Protein AF-A0A355WKI0-F1 (afdb_monomer_lite)

Foldseek 3Di:
DPPVPVVVVVVVVVVVVVVVVVVVLCCVLCVVVVVLVVVVCVCVVVVVLVVDDVVVSVVVV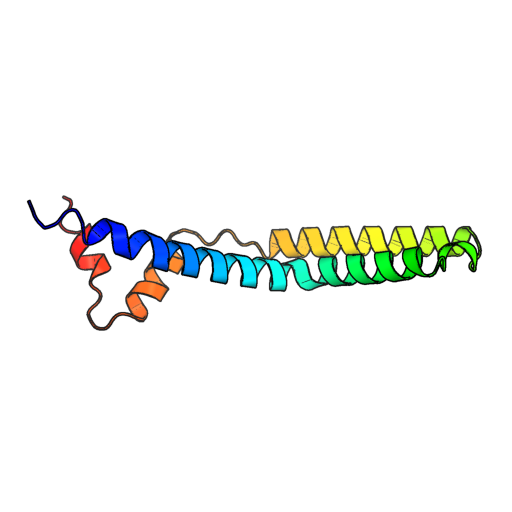VVSVVSNVVSVVSSVVVPPPPDPVPVLVVVLVPDVPSVVVVVVVVPD

Sequence (108 aa):
MRKSRAMKFLRRPLFLTRLGMFAERITRAFWPLWSIGFVLWSVLAFRLVETVPPWAAQAGFSVTALAALWFAAQGLRKFRWPGQDHAALRLDATLPGRPLTAMWDQQV

Radius of gyration: 23.1 Å; chains: 1; bounding box: 50×29×66 Å

Structure (mmCIF, N/CA/C/O backbone):
data_AF-A0A355WKI0-F1
#
_entry.id   AF-A0A355WKI0-F1
#
loop_
_atom_site.group_PDB
_atom_site.id
_atom_site.type_sy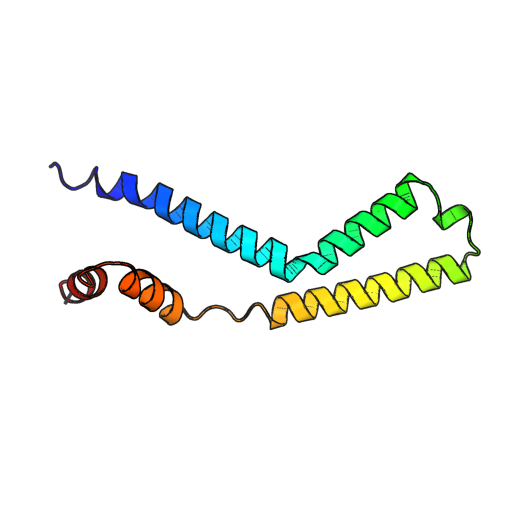mbol
_atom_site.label_atom_id
_atom_site.label_alt_id
_atom_site.label_comp_id
_atom_site.label_asym_id
_atom_site.label_entity_id
_atom_site.label_seq_id
_atom_site.pdbx_PDB_ins_code
_atom_site.Cartn_x
_atom_site.Cartn_y
_atom_site.Cartn_z
_atom_site.occupancy
_atom_site.B_iso_or_equiv
_atom_site.auth_seq_id
_atom_site.auth_comp_id
_atom_site.auth_asym_id
_atom_site.auth_atom_id
_atom_site.pdbx_PDB_model_num
ATOM 1 N N . MET A 1 1 ? -18.579 20.549 43.917 1.00 46.88 1 MET A N 1
ATOM 2 C CA . MET A 1 1 ? -18.071 20.922 42.569 1.00 46.88 1 MET A CA 1
ATOM 3 C C . MET A 1 1 ? -16.756 20.214 42.150 1.00 46.88 1 MET A C 1
ATOM 5 O O . MET A 1 1 ? -15.941 20.805 41.454 1.00 46.88 1 MET A O 1
ATOM 9 N N . ARG A 1 2 ? -16.515 18.937 42.510 1.00 49.44 2 ARG A N 1
ATOM 10 C CA . ARG A 1 2 ? -15.207 18.257 42.287 1.00 49.44 2 ARG A CA 1
ATOM 11 C C . ARG A 1 2 ? -15.228 17.150 41.208 1.00 49.44 2 ARG A C 1
ATOM 13 O O . ARG A 1 2 ? -14.173 16.725 40.752 1.00 49.44 2 ARG A O 1
ATOM 20 N N . LYS A 1 3 ? -16.419 16.730 40.752 1.00 48.28 3 LYS A N 1
ATOM 21 C CA . LYS A 1 3 ? -16.634 15.598 39.822 1.00 48.28 3 LYS A CA 1
ATOM 22 C C . LYS A 1 3 ? -16.348 15.908 38.337 1.00 48.28 3 LYS A C 1
ATOM 24 O O . LYS A 1 3 ? -16.069 14.998 37.567 1.00 48.28 3 LYS A O 1
ATOM 29 N N . SER A 1 4 ? -16.340 17.177 37.923 1.00 48.25 4 SER A N 1
ATOM 30 C CA . SER A 1 4 ? -16.230 17.579 36.507 1.00 48.25 4 SER A CA 1
ATOM 31 C C . SER A 1 4 ? -14.800 17.638 35.947 1.00 48.25 4 SER A C 1
ATOM 33 O O . SER A 1 4 ? -14.623 17.694 34.730 1.00 48.25 4 SER A O 1
ATOM 35 N N . ARG A 1 5 ? -13.762 17.602 36.799 1.00 50.00 5 ARG A N 1
ATOM 36 C CA . ARG A 1 5 ? -12.356 17.636 36.350 1.00 50.00 5 ARG A CA 1
ATOM 37 C C . ARG A 1 5 ? -11.808 16.251 35.990 1.00 50.00 5 ARG A C 1
ATOM 39 O O . ARG A 1 5 ? -11.113 16.134 34.988 1.00 50.00 5 ARG A O 1
ATOM 46 N N . ALA A 1 6 ? -12.183 15.203 36.729 1.00 50.28 6 ALA A N 1
ATOM 47 C CA . ALA A 1 6 ? -11.711 13.832 36.490 1.00 50.28 6 ALA A CA 1
ATOM 48 C C . ALA A 1 6 ? -12.157 13.274 35.121 1.00 50.28 6 ALA A C 1
ATOM 50 O O . ALA A 1 6 ? -11.360 12.679 34.399 1.00 50.28 6 ALA A O 1
ATOM 51 N N . MET A 1 7 ? -13.390 13.578 34.699 1.00 52.19 7 MET A N 1
ATOM 52 C CA . MET A 1 7 ? -13.946 13.156 33.402 1.00 52.19 7 MET A CA 1
ATOM 53 C C . MET A 1 7 ? -13.210 13.757 32.189 1.00 52.19 7 MET A C 1
ATOM 55 O O . MET A 1 7 ? -13.244 13.187 31.101 1.00 52.19 7 MET A O 1
ATOM 59 N N . LYS A 1 8 ? -12.522 14.900 32.343 1.00 50.62 8 LYS A N 1
ATOM 60 C CA . LYS A 1 8 ? -11.758 15.527 31.248 1.00 50.62 8 LYS A CA 1
ATOM 61 C C . LYS A 1 8 ? -10.393 14.867 31.026 1.00 50.62 8 LYS A C 1
ATOM 63 O O . LYS A 1 8 ? -9.920 14.857 29.891 1.00 50.62 8 LYS A O 1
ATOM 68 N N . PHE A 1 9 ? -9.795 14.278 32.063 1.00 53.88 9 PHE A N 1
ATOM 69 C CA . PHE A 1 9 ? -8.483 13.634 31.961 1.00 53.88 9 PHE A CA 1
ATOM 70 C C . PHE A 1 9 ? -8.534 12.233 31.348 1.00 53.88 9 PHE A C 1
ATOM 72 O O . PHE A 1 9 ? -7.559 11.843 30.722 1.00 53.88 9 PHE A O 1
ATOM 79 N N . LEU A 1 10 ? -9.662 11.515 31.421 1.00 54.66 10 LEU A N 1
ATOM 80 C CA . LEU A 1 10 ? -9.794 10.194 30.783 1.00 54.66 10 LEU A CA 1
ATOM 81 C C . LEU A 1 10 ? -10.093 10.244 29.274 1.00 54.66 10 LEU A C 1
ATOM 83 O O . LEU A 1 10 ? -9.806 9.283 28.563 1.00 54.66 10 LEU A O 1
ATOM 87 N N . ARG A 1 11 ? -10.625 11.356 28.747 1.00 61.31 11 ARG A N 1
ATOM 88 C CA . ARG A 1 11 ? -10.980 11.461 27.316 1.00 61.31 11 ARG A CA 1
ATOM 89 C C . ARG A 1 11 ? -9.756 11.488 26.398 1.00 61.31 11 ARG A C 1
ATOM 91 O O . ARG A 1 11 ? -9.815 10.938 25.303 1.00 61.31 11 ARG A O 1
ATOM 98 N N . ARG A 1 12 ? -8.653 12.105 26.834 1.00 60.41 12 ARG A N 1
ATOM 99 C CA . ARG A 1 12 ? -7.405 12.184 26.053 1.00 60.41 12 ARG A CA 1
ATOM 100 C C . ARG A 1 12 ? -6.688 10.832 25.902 1.00 60.41 12 ARG A C 1
ATOM 102 O O . ARG A 1 12 ? -6.414 10.479 24.759 1.00 60.41 12 ARG A O 1
ATOM 109 N N . PRO A 1 13 ? -6.433 10.055 26.973 1.00 69.69 13 PRO A N 1
ATOM 110 C CA . PRO A 1 13 ? -5.833 8.730 26.851 1.00 69.69 13 PRO A CA 1
ATOM 111 C C . PRO A 1 13 ? -6.684 7.800 25.985 1.00 69.69 13 PRO A C 1
ATOM 113 O O . PRO A 1 13 ? -6.158 7.189 25.065 1.00 69.69 13 PRO A O 1
ATOM 116 N N . LEU A 1 14 ? -8.008 7.777 26.182 1.00 66.94 14 LEU A N 1
ATOM 117 C CA . LEU A 1 14 ? -8.908 6.969 25.351 1.00 66.94 14 LEU A CA 1
ATOM 118 C C . LEU A 1 14 ? -8.881 7.377 23.869 1.00 66.94 14 LEU A C 1
ATOM 120 O O . LEU A 1 14 ? -8.943 6.511 22.997 1.00 66.94 14 LEU A O 1
ATOM 124 N N . PHE A 1 15 ? -8.774 8.673 23.561 1.00 70.31 15 PHE A N 1
ATOM 125 C CA . PHE A 1 15 ? -8.654 9.144 22.180 1.00 70.31 15 PHE A CA 1
ATOM 126 C C . PHE A 1 15 ? -7.298 8.785 21.559 1.00 70.31 15 PHE A C 1
ATOM 128 O O . PHE A 1 15 ? -7.260 8.355 20.411 1.00 70.31 15 PHE A O 1
ATOM 135 N N . LEU A 1 16 ? -6.205 8.879 22.324 1.00 71.44 16 LEU A N 1
ATOM 136 C CA . LEU A 1 16 ? -4.867 8.462 21.889 1.00 71.44 16 LEU A CA 1
ATOM 137 C C . LEU A 1 16 ? -4.804 6.956 21.613 1.00 71.44 16 LEU A C 1
ATOM 139 O O . LEU A 1 16 ? -4.274 6.551 20.583 1.00 71.44 16 LEU A O 1
ATOM 143 N N . THR A 1 17 ? -5.412 6.125 22.462 1.00 74.69 17 THR A N 1
ATOM 144 C CA . THR A 1 17 ? -5.492 4.676 22.223 1.00 74.69 17 THR A CA 1
ATOM 145 C C . THR A 1 17 ? -6.346 4.362 20.995 1.00 74.69 17 THR A C 1
ATOM 147 O O . THR A 1 17 ? -5.979 3.512 20.186 1.00 74.69 17 THR A O 1
ATOM 150 N N . ARG A 1 18 ? -7.465 5.074 20.798 1.00 71.50 18 ARG A N 1
ATOM 151 C CA . ARG A 1 18 ? -8.297 4.932 19.590 1.00 71.50 18 ARG A CA 1
ATOM 152 C C . ARG A 1 18 ? -7.553 5.358 18.323 1.00 71.50 18 ARG A C 1
ATOM 154 O O . ARG A 1 18 ? -7.655 4.657 17.322 1.00 71.50 18 ARG A O 1
ATOM 161 N N . LEU A 1 19 ? -6.780 6.443 18.374 1.00 76.06 19 LEU A N 1
ATOM 162 C CA . LEU A 1 19 ? -5.909 6.871 17.279 1.00 76.06 19 LEU A CA 1
ATOM 163 C C . LEU A 1 19 ? -4.816 5.843 16.983 1.00 76.06 19 LEU A C 1
ATOM 165 O O . LEU A 1 19 ? -4.592 5.544 15.818 1.00 76.06 19 LEU A O 1
ATOM 169 N N . GLY A 1 20 ? -4.187 5.262 18.009 1.00 72.62 20 GLY A N 1
ATOM 170 C CA . GLY A 1 20 ? -3.181 4.207 17.846 1.00 72.62 20 GLY A CA 1
ATOM 171 C C . GLY A 1 20 ? -3.751 2.966 17.158 1.00 72.62 20 GLY A C 1
ATOM 172 O O . GLY A 1 20 ? -3.218 2.519 16.147 1.00 72.62 20 GLY A O 1
ATOM 173 N N . MET A 1 21 ? -4.908 2.480 17.617 1.00 73.38 21 MET A N 1
ATOM 174 C CA . MET A 1 21 ? -5.590 1.340 16.989 1.00 73.38 21 MET A CA 1
ATOM 175 C C . MET A 1 21 ? -6.056 1.642 15.557 1.00 73.38 21 MET A C 1
ATOM 177 O O . MET A 1 21 ? -6.060 0.754 14.701 1.00 73.38 21 MET A O 1
ATOM 181 N N . PHE A 1 22 ? -6.458 2.886 15.282 1.00 71.81 22 PHE A N 1
ATOM 182 C CA . PHE A 1 22 ? -6.822 3.337 13.940 1.00 71.81 22 PHE A CA 1
ATOM 183 C C . PHE A 1 22 ? -5.599 3.415 13.023 1.00 71.81 22 PHE A C 1
ATOM 185 O O . PHE A 1 22 ? -5.658 2.924 11.898 1.00 71.81 22 PHE A O 1
ATOM 192 N N . ALA A 1 23 ? -4.480 3.947 13.518 1.00 74.38 23 ALA A N 1
ATOM 193 C CA . ALA A 1 23 ? -3.211 4.000 12.806 1.00 74.38 23 ALA A CA 1
ATOM 194 C C . ALA A 1 23 ? -2.678 2.593 12.509 1.00 74.38 23 ALA A C 1
ATOM 196 O O . ALA A 1 23 ? -2.343 2.314 11.366 1.00 74.38 23 ALA A O 1
ATOM 197 N N . GLU A 1 24 ? -2.688 1.666 13.472 1.00 75.38 24 GLU A N 1
ATOM 198 C CA . GLU A 1 24 ? -2.319 0.264 13.230 1.00 75.38 24 GLU A CA 1
ATOM 199 C C . GLU A 1 24 ? -3.214 -0.390 12.178 1.00 75.38 24 GLU A C 1
ATOM 201 O O . GLU A 1 24 ? -2.716 -1.065 11.275 1.00 75.38 24 GLU A O 1
ATOM 206 N N . ARG A 1 25 ? -4.537 -0.181 12.250 1.00 71.50 25 ARG A N 1
ATOM 207 C CA . ARG A 1 25 ? -5.459 -0.722 11.245 1.00 71.50 25 ARG A CA 1
ATOM 208 C C . ARG A 1 25 ? -5.236 -0.115 9.871 1.00 71.50 25 ARG A C 1
ATOM 210 O O . ARG A 1 25 ? -5.258 -0.871 8.908 1.00 71.50 25 ARG A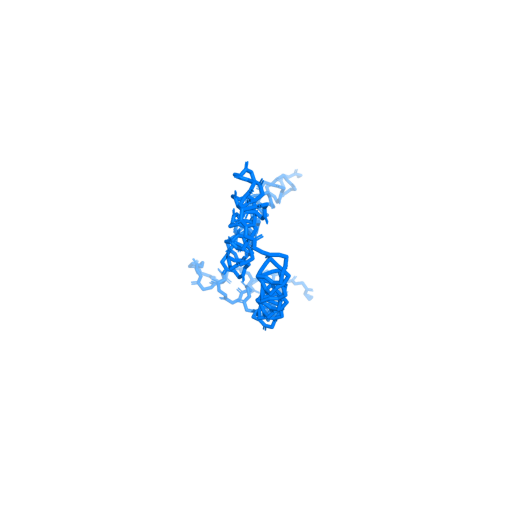 O 1
ATOM 217 N N . ILE A 1 26 ? -5.007 1.193 9.765 1.00 72.06 26 ILE A N 1
ATOM 218 C CA . ILE A 1 26 ? -4.692 1.838 8.488 1.00 72.06 26 ILE A CA 1
ATOM 219 C C . ILE A 1 26 ? -3.377 1.296 7.956 1.00 72.06 26 ILE A C 1
ATOM 221 O O . ILE A 1 26 ? -3.341 0.781 6.846 1.00 72.06 26 ILE A O 1
ATOM 225 N N . THR A 1 27 ? -2.311 1.340 8.745 1.00 74.31 27 THR A N 1
ATOM 226 C CA . THR A 1 27 ? -0.992 0.892 8.306 1.00 74.31 27 THR A CA 1
ATOM 227 C C . THR A 1 27 ? -1.022 -0.569 7.880 1.00 74.31 27 THR A C 1
ATOM 229 O O . THR A 1 27 ? -0.451 -0.902 6.852 1.00 74.31 27 THR A O 1
ATOM 232 N N . ARG A 1 28 ? -1.746 -1.442 8.593 1.00 70.38 28 ARG A N 1
ATOM 233 C CA . ARG A 1 28 ? -1.839 -2.872 8.267 1.00 70.38 28 ARG A CA 1
ATOM 234 C C . ARG A 1 28 ? -2.804 -3.172 7.111 1.00 70.38 28 ARG A C 1
ATOM 236 O O . ARG A 1 28 ? -2.537 -4.083 6.333 1.00 70.38 28 ARG A O 1
ATOM 243 N N . ALA A 1 29 ? -3.906 -2.432 6.973 1.00 69.38 29 ALA A N 1
ATOM 244 C CA . ALA A 1 29 ? -4.864 -2.611 5.874 1.00 69.38 29 ALA A CA 1
ATOM 245 C C . ALA A 1 29 ? -4.367 -1.999 4.556 1.00 69.38 29 ALA A C 1
ATOM 247 O O . ALA A 1 29 ? -4.600 -2.568 3.493 1.00 69.38 29 ALA A O 1
ATOM 248 N N . PHE A 1 30 ? -3.656 -0.874 4.635 1.00 74.69 30 PHE A N 1
ATOM 249 C CA . PHE A 1 30 ? -3.095 -0.146 3.497 1.00 74.69 30 PHE A CA 1
ATOM 250 C C . PHE A 1 30 ? -1.610 -0.449 3.275 1.00 74.69 30 PHE A C 1
ATOM 252 O O . PHE A 1 30 ? -1.003 0.155 2.395 1.00 74.69 30 PHE A O 1
ATOM 259 N N . TRP A 1 31 ? -1.018 -1.393 4.019 1.00 78.94 31 TRP A N 1
ATOM 260 C CA . TRP A 1 31 ? 0.390 -1.788 3.871 1.00 78.94 31 TRP A CA 1
ATOM 261 C C . TRP A 1 31 ? 0.813 -2.009 2.407 1.00 78.94 31 TRP A C 1
ATOM 263 O O . TRP A 1 31 ? 1.831 -1.446 2.007 1.00 78.94 31 TRP A O 1
ATOM 273 N N . PRO A 1 32 ? 0.016 -2.700 1.562 1.00 80.19 32 PRO A N 1
ATOM 274 C CA . PRO A 1 32 ? 0.384 -2.896 0.163 1.00 80.19 32 PRO A CA 1
ATOM 275 C C . PRO A 1 32 ? 0.446 -1.591 -0.645 1.00 80.19 32 PRO A C 1
ATOM 277 O O . PRO A 1 32 ? 1.294 -1.464 -1.522 1.00 80.19 32 PRO A O 1
ATOM 280 N N . LEU A 1 33 ? -0.411 -0.603 -0.348 1.00 82.56 33 LEU A N 1
ATOM 281 C CA . LEU A 1 33 ? -0.368 0.705 -1.011 1.00 82.56 33 LEU A CA 1
ATOM 282 C C . LEU A 1 33 ? 0.880 1.497 -0.622 1.00 82.56 33 LEU A C 1
ATOM 284 O O . LEU A 1 33 ? 1.492 2.111 -1.492 1.00 82.56 33 LEU A O 1
ATOM 288 N N . TRP A 1 34 ? 1.281 1.455 0.653 1.00 83.81 34 TRP A N 1
ATOM 289 C CA . TRP A 1 34 ? 2.528 2.083 1.095 1.00 83.81 34 TRP A CA 1
ATOM 290 C C . TRP A 1 34 ? 3.735 1.467 0.384 1.00 83.81 34 TRP A C 1
ATOM 292 O O . TRP A 1 34 ? 4.576 2.200 -0.129 1.00 83.81 34 TRP A O 1
ATOM 302 N N . SER A 1 35 ? 3.787 0.135 0.273 1.00 88.00 35 SER A N 1
ATOM 303 C CA . SER A 1 35 ? 4.837 -0.559 -0.482 1.00 88.00 35 SER A CA 1
ATOM 304 C C . SER A 1 35 ? 4.861 -0.150 -1.955 1.00 88.00 35 SER A C 1
ATOM 306 O O . SER A 1 35 ? 5.930 0.171 -2.468 1.00 88.00 35 SER A O 1
ATOM 308 N N . ILE A 1 36 ? 3.701 -0.100 -2.620 1.00 90.25 36 ILE A N 1
ATOM 309 C CA . ILE A 1 36 ? 3.597 0.373 -4.008 1.00 90.25 36 ILE A CA 1
ATOM 310 C C . ILE A 1 36 ? 4.121 1.808 -4.129 1.00 90.25 36 ILE A C 1
ATOM 312 O O . ILE A 1 36 ? 4.923 2.088 -5.017 1.00 90.25 36 ILE A O 1
ATOM 316 N N . GLY A 1 37 ? 3.719 2.700 -3.221 1.00 92.50 37 GLY A N 1
ATOM 317 C CA . GLY A 1 37 ? 4.175 4.088 -3.204 1.00 92.50 37 GLY A CA 1
ATOM 318 C C . GLY A 1 37 ? 5.693 4.210 -3.066 1.00 92.50 37 GLY A C 1
ATOM 319 O O . GLY A 1 37 ? 6.316 4.950 -3.823 1.00 92.50 37 GLY A O 1
ATOM 320 N N . PHE A 1 38 ? 6.308 3.444 -2.159 1.00 92.88 38 PHE A N 1
ATOM 321 C CA . PHE A 1 38 ? 7.763 3.445 -1.988 1.00 92.88 38 PHE A CA 1
ATOM 322 C C . PHE A 1 38 ? 8.510 2.879 -3.196 1.00 92.88 38 PHE A C 1
ATOM 324 O O . PHE A 1 38 ? 9.527 3.444 -3.596 1.00 92.88 38 PHE A O 1
ATOM 331 N N . VAL A 1 39 ? 8.007 1.805 -3.811 1.00 93.25 39 VAL A N 1
ATOM 332 C CA . VAL A 1 39 ? 8.595 1.253 -5.042 1.00 93.25 39 VAL A CA 1
ATOM 333 C C . VAL A 1 39 ? 8.513 2.272 -6.174 1.00 93.25 39 VAL A C 1
ATOM 335 O O . VAL A 1 39 ? 9.514 2.524 -6.840 1.00 93.25 39 VAL A O 1
ATOM 338 N N . LEU A 1 40 ? 7.354 2.910 -6.360 1.00 93.44 40 LEU A N 1
ATOM 339 C CA . LEU A 1 40 ? 7.163 3.924 -7.394 1.00 93.44 40 LEU A CA 1
ATOM 340 C C . LEU A 1 40 ? 8.092 5.120 -7.173 1.00 93.44 40 LEU A C 1
ATOM 342 O O . LEU A 1 40 ? 8.732 5.594 -8.108 1.00 93.44 40 LEU A O 1
ATOM 346 N N . TRP A 1 41 ? 8.220 5.566 -5.922 1.00 95.75 41 TRP A N 1
ATOM 347 C CA . TRP A 1 41 ? 9.133 6.644 -5.570 1.00 95.75 41 TRP A CA 1
ATOM 348 C C . TRP A 1 41 ? 10.587 6.262 -5.849 1.00 95.75 41 TRP A C 1
ATOM 350 O O . TRP A 1 41 ? 11.309 7.057 -6.438 1.00 95.75 41 TRP A O 1
ATOM 360 N N . SER A 1 42 ? 11.012 5.042 -5.515 1.00 9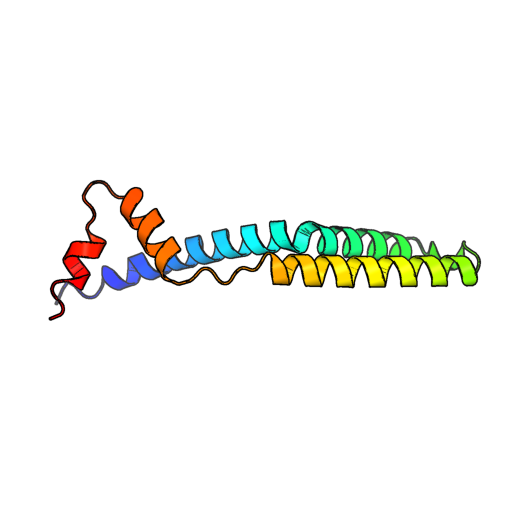4.62 42 SER A N 1
ATOM 361 C CA . SER A 1 42 ? 12.352 4.552 -5.849 1.00 94.62 42 SER A CA 1
ATOM 362 C C . SER A 1 42 ? 12.591 4.563 -7.363 1.00 94.62 42 SER A C 1
ATOM 364 O O . SER A 1 42 ? 13.548 5.176 -7.830 1.00 94.62 42 SER A O 1
ATOM 366 N N . VAL A 1 43 ? 11.676 3.994 -8.151 1.00 93.75 43 VAL A N 1
ATOM 367 C CA . VAL A 1 43 ? 11.770 3.972 -9.621 1.00 93.75 43 VAL A CA 1
ATOM 368 C C . VAL A 1 43 ? 11.909 5.385 -10.202 1.00 93.75 43 VAL A C 1
ATOM 370 O O . VAL A 1 43 ? 12.731 5.606 -11.091 1.00 93.75 43 VAL A O 1
ATOM 373 N N . LEU A 1 44 ? 11.153 6.355 -9.680 1.00 91.38 44 LEU A N 1
ATOM 374 C CA . LEU A 1 44 ? 11.221 7.751 -10.120 1.00 91.38 44 LEU A CA 1
ATOM 375 C C . LEU A 1 44 ? 12.498 8.462 -9.648 1.00 91.38 44 LEU A C 1
ATOM 377 O O . LEU A 1 44 ? 13.131 9.161 -10.437 1.00 91.38 44 LEU A O 1
ATOM 381 N N . ALA A 1 45 ? 12.899 8.273 -8.389 1.00 95.12 45 ALA A N 1
ATOM 382 C CA . ALA A 1 45 ? 14.084 8.899 -7.802 1.00 95.12 45 ALA A CA 1
ATOM 383 C C . ALA A 1 45 ? 15.371 8.464 -8.513 1.00 95.12 45 ALA A C 1
ATOM 385 O O . ALA A 1 45 ? 16.253 9.283 -8.755 1.00 95.12 45 ALA A O 1
ATOM 386 N N . PHE A 1 46 ? 15.445 7.191 -8.899 1.00 95.81 46 PHE A N 1
ATOM 387 C CA . PHE A 1 46 ? 16.560 6.628 -9.655 1.00 95.81 46 PHE A CA 1
ATOM 388 C C . PHE A 1 46 ? 16.387 6.752 -11.180 1.00 95.81 46 PHE A C 1
ATOM 390 O O . PHE A 1 46 ? 17.226 6.249 -11.922 1.00 95.81 46 PHE A O 1
ATOM 397 N N . ARG A 1 47 ? 15.322 7.417 -11.661 1.00 93.00 47 ARG A N 1
ATOM 398 C CA . ARG A 1 47 ? 15.042 7.638 -13.094 1.00 93.00 47 ARG A CA 1
ATOM 399 C C . ARG A 1 47 ? 14.959 6.343 -13.925 1.00 93.00 47 ARG A C 1
ATOM 401 O O . ARG A 1 47 ? 15.171 6.362 -15.132 1.00 93.00 47 ARG A O 1
ATOM 408 N N . LEU A 1 48 ? 14.570 5.219 -13.314 1.00 91.94 48 LEU A N 1
ATOM 409 C CA . LEU A 1 48 ? 14.481 3.905 -13.978 1.00 91.94 48 LEU A CA 1
ATOM 410 C C . LEU A 1 48 ? 13.438 3.854 -15.101 1.00 91.94 48 LEU A C 1
ATOM 412 O O . LEU A 1 48 ? 13.510 2.998 -15.972 1.00 91.94 48 LEU A O 1
ATOM 416 N N . VAL A 1 49 ? 12.454 4.753 -15.096 1.00 91.12 49 VAL A N 1
ATOM 417 C CA . VAL A 1 49 ? 11.462 4.823 -16.181 1.00 91.12 49 VAL A CA 1
ATOM 418 C C . VAL A 1 49 ? 12.121 5.178 -17.517 1.00 91.12 49 VAL A C 1
ATOM 420 O O . VAL A 1 49 ? 11.659 4.728 -18.558 1.00 91.12 49 VAL A O 1
ATOM 423 N N . GLU A 1 50 ? 13.213 5.945 -17.491 1.00 92.25 50 GLU A N 1
ATOM 424 C CA . GLU A 1 50 ? 13.924 6.403 -18.691 1.00 92.25 50 GLU A CA 1
ATOM 425 C C . GLU A 1 50 ? 14.885 5.337 -19.245 1.00 92.25 50 GLU A C 1
ATOM 427 O O . GLU A 1 50 ? 15.315 5.428 -20.392 1.00 92.25 50 GLU A O 1
ATOM 432 N N . THR A 1 51 ? 15.211 4.306 -18.456 1.00 94.69 51 THR A N 1
ATOM 433 C CA . THR A 1 51 ? 16.138 3.233 -18.856 1.00 94.69 51 THR A CA 1
ATOM 434 C C . THR A 1 51 ? 15.439 2.059 -19.537 1.00 94.69 51 THR A C 1
ATOM 436 O O . THR A 1 51 ? 16.102 1.186 -20.099 1.00 94.69 51 THR A O 1
ATOM 439 N N . VAL A 1 52 ? 14.105 2.025 -19.504 1.00 93.38 52 VAL A N 1
ATOM 440 C CA . VAL A 1 52 ? 13.289 0.968 -20.105 1.00 93.38 52 VAL A CA 1
ATOM 441 C C . VAL A 1 52 ? 12.526 1.484 -21.329 1.00 93.38 52 VAL A C 1
ATOM 443 O O . VAL A 1 52 ? 12.224 2.673 -21.424 1.00 93.38 52 VAL A O 1
ATOM 446 N N . PRO A 1 53 ? 12.153 0.603 -22.273 1.00 96.19 53 PRO A N 1
ATOM 447 C CA . PRO A 1 53 ? 11.303 0.989 -23.390 1.00 96.19 53 PRO A CA 1
ATOM 448 C C . PRO A 1 53 ? 9.944 1.557 -22.935 1.00 96.19 53 PRO A C 1
ATOM 450 O O . PRO A 1 53 ? 9.384 1.075 -21.943 1.00 96.19 53 PRO A O 1
ATOM 453 N N . PRO A 1 54 ? 9.330 2.482 -23.701 1.00 93.81 54 PRO A N 1
ATOM 454 C CA . PRO A 1 54 ? 8.052 3.101 -23.331 1.00 93.81 54 PRO A CA 1
ATOM 455 C C . PRO A 1 54 ? 6.920 2.097 -23.088 1.00 93.81 54 PRO A C 1
ATOM 457 O O . PRO A 1 54 ? 6.139 2.254 -22.152 1.00 93.81 54 PRO A O 1
ATOM 460 N N . TRP A 1 55 ? 6.856 1.024 -23.884 1.00 95.06 55 TRP A N 1
ATOM 461 C CA . TRP A 1 55 ? 5.848 -0.027 -23.718 1.00 95.06 55 TRP A CA 1
ATOM 462 C C . TRP A 1 55 ? 5.996 -0.765 -22.379 1.00 95.06 55 TRP A C 1
ATOM 464 O O . TRP A 1 55 ? 4.993 -1.110 -21.756 1.00 95.06 55 TRP A O 1
ATOM 474 N N . ALA A 1 56 ? 7.231 -0.968 -21.904 1.00 93.38 56 ALA A N 1
ATOM 475 C CA . ALA A 1 56 ? 7.515 -1.641 -20.641 1.00 93.38 56 ALA A CA 1
ATOM 476 C C . ALA A 1 56 ? 7.177 -0.733 -19.453 1.00 93.38 56 ALA A C 1
ATOM 478 O O . ALA A 1 56 ? 6.535 -1.179 -18.501 1.00 93.38 56 ALA A O 1
ATOM 479 N N . ALA A 1 57 ? 7.527 0.556 -19.542 1.00 93.44 57 ALA A N 1
ATOM 480 C CA . ALA A 1 57 ? 7.110 1.558 -18.566 1.00 93.44 57 ALA A CA 1
ATOM 481 C C . ALA A 1 57 ? 5.578 1.619 -18.456 1.00 93.44 57 ALA A C 1
ATOM 483 O O . ALA A 1 57 ? 5.026 1.528 -17.360 1.00 93.44 57 ALA A O 1
ATOM 484 N N . GLN A 1 58 ? 4.879 1.702 -19.590 1.00 93.75 58 GLN A N 1
ATOM 485 C CA . GLN A 1 58 ? 3.420 1.782 -19.631 1.00 93.75 58 GLN A CA 1
ATOM 486 C C . GLN A 1 58 ? 2.748 0.510 -19.089 1.00 93.75 58 GLN A C 1
ATOM 488 O O . GLN A 1 58 ? 1.776 0.607 -18.334 1.00 93.75 58 GLN A O 1
ATOM 493 N N . ALA A 1 59 ? 3.286 -0.675 -19.395 1.00 94.62 59 ALA A N 1
ATOM 494 C CA . ALA A 1 59 ? 2.838 -1.931 -18.798 1.00 94.62 59 ALA A CA 1
ATOM 495 C C . ALA A 1 59 ? 3.048 -1.939 -17.273 1.00 94.62 59 ALA A C 1
ATOM 497 O O . ALA A 1 59 ? 2.118 -2.252 -16.528 1.00 94.62 59 ALA A O 1
ATOM 498 N N . GLY A 1 60 ? 4.226 -1.521 -16.796 1.00 93.19 60 GLY A N 1
ATOM 499 C CA . GLY A 1 60 ? 4.544 -1.425 -15.369 1.00 93.19 60 GLY A CA 1
ATOM 500 C C . GLY A 1 60 ? 3.610 -0.479 -14.612 1.00 93.19 60 GLY A C 1
ATOM 501 O O . GLY A 1 60 ? 3.067 -0.852 -13.569 1.00 93.19 60 GLY A O 1
ATOM 502 N N . PHE A 1 61 ? 3.344 0.712 -15.159 1.00 92.25 61 PHE A N 1
ATOM 503 C CA . PHE A 1 61 ? 2.369 1.649 -14.595 1.00 92.25 61 PHE A CA 1
ATOM 504 C C . PHE A 1 61 ? 0.954 1.064 -14.572 1.00 92.25 61 PHE A C 1
ATOM 506 O O . PHE A 1 61 ? 0.271 1.178 -13.556 1.00 92.25 61 PHE A O 1
ATOM 513 N N . SER A 1 62 ? 0.533 0.391 -15.646 1.00 94.06 62 SER A N 1
ATOM 514 C CA . SER A 1 62 ? -0.799 -0.223 -15.738 1.00 94.06 62 SER A CA 1
ATOM 515 C C . SER A 1 62 ? -0.990 -1.319 -14.687 1.00 94.06 62 SER A C 1
ATOM 517 O O . SER A 1 62 ? -1.976 -1.310 -13.950 1.00 94.06 62 SER A O 1
ATOM 519 N N . VAL A 1 63 ? -0.018 -2.227 -14.553 1.00 94.31 63 VAL A N 1
ATOM 520 C CA . VAL A 1 63 ? -0.035 -3.291 -13.535 1.00 94.31 63 VAL A CA 1
ATOM 521 C C . VAL A 1 63 ? -0.033 -2.696 -12.129 1.00 94.31 63 VAL A C 1
ATOM 523 O O . VAL A 1 63 ? -0.809 -3.124 -11.274 1.00 94.31 63 VAL A O 1
ATOM 526 N N . THR A 1 64 ? 0.789 -1.674 -11.892 1.00 92.12 64 THR A N 1
ATOM 527 C CA . THR A 1 64 ? 0.871 -1.012 -10.585 1.00 92.12 64 THR A CA 1
ATOM 528 C C . THR A 1 64 ? -0.438 -0.311 -10.221 1.00 92.12 64 THR A C 1
ATOM 530 O O . THR A 1 64 ? -0.894 -0.421 -9.083 1.00 92.12 64 THR A O 1
ATOM 533 N N . ALA A 1 65 ? -1.088 0.353 -11.180 1.00 91.31 65 ALA A N 1
ATOM 534 C CA . ALA A 1 65 ? -2.388 0.986 -10.983 1.00 91.31 65 ALA A CA 1
ATOM 535 C C . ALA A 1 65 ? -3.480 -0.045 -10.659 1.00 91.31 65 ALA A C 1
ATOM 537 O O . ALA A 1 65 ? -4.237 0.140 -9.706 1.00 91.31 65 ALA A O 1
ATOM 538 N N . LEU A 1 66 ? -3.527 -1.164 -11.390 1.00 92.38 66 LEU A N 1
ATOM 539 C CA . LEU A 1 66 ? -4.463 -2.259 -11.113 1.00 92.38 66 LEU A CA 1
ATOM 540 C C . LEU A 1 66 ? -4.232 -2.864 -9.724 1.00 92.38 66 LEU A C 1
ATOM 542 O O . LEU A 1 66 ? -5.190 -3.075 -8.980 1.00 92.38 66 LEU A O 1
ATOM 546 N N . ALA A 1 67 ? -2.973 -3.090 -9.342 1.00 88.25 67 ALA A N 1
ATOM 547 C CA . ALA A 1 67 ? -2.623 -3.571 -8.011 1.00 88.25 67 ALA A CA 1
ATOM 548 C C . ALA A 1 67 ? -3.053 -2.574 -6.923 1.00 88.25 67 ALA A C 1
ATOM 550 O O . ALA A 1 67 ? -3.677 -2.973 -5.941 1.00 88.25 67 ALA A O 1
ATOM 551 N N . ALA A 1 68 ? -2.790 -1.277 -7.109 1.00 87.44 68 ALA A N 1
ATOM 552 C CA . ALA A 1 68 ? -3.203 -0.233 -6.175 1.00 87.44 68 ALA A CA 1
ATOM 553 C C . ALA A 1 68 ? -4.730 -0.181 -6.013 1.00 87.44 68 ALA A C 1
ATOM 555 O O . ALA A 1 68 ? -5.215 -0.147 -4.884 1.00 87.44 68 ALA A O 1
ATOM 556 N N . LEU A 1 69 ? -5.491 -0.253 -7.112 1.00 87.44 69 LEU A N 1
ATOM 557 C CA . LEU A 1 69 ? -6.956 -0.315 -7.085 1.00 87.44 69 LEU A CA 1
ATOM 558 C C . LEU A 1 69 ? -7.460 -1.577 -6.380 1.00 87.44 69 LEU A C 1
ATOM 560 O O . LEU A 1 69 ? -8.352 -1.495 -5.536 1.00 87.44 69 LEU A O 1
ATOM 564 N N . TRP A 1 70 ? -6.869 -2.737 -6.671 1.00 83.25 70 TRP A N 1
ATOM 565 C CA . TRP A 1 70 ? -7.218 -3.999 -6.021 1.00 83.25 70 TRP A CA 1
ATOM 566 C C . TRP A 1 70 ? -6.957 -3.950 -4.517 1.00 83.25 70 TRP A C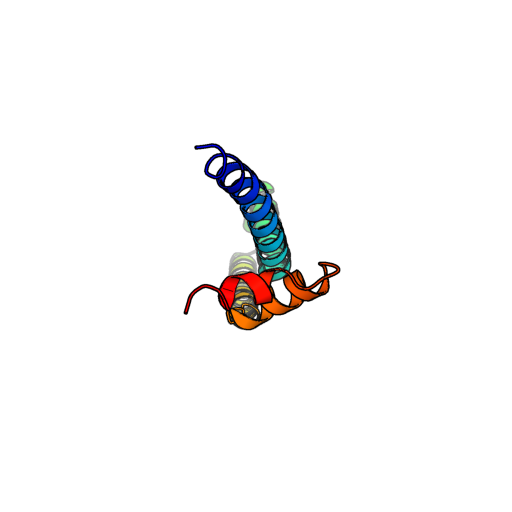 1
ATOM 568 O O . TRP A 1 70 ? -7.817 -4.335 -3.725 1.00 83.25 70 TRP A O 1
ATOM 578 N N . PHE A 1 71 ? -5.794 -3.447 -4.097 1.00 80.19 71 PHE A N 1
ATOM 579 C CA . PHE A 1 71 ? -5.456 -3.306 -2.685 1.00 80.19 71 PHE A CA 1
ATOM 580 C C . PHE A 1 71 ? -6.276 -2.224 -1.991 1.00 80.19 71 PHE A C 1
ATOM 582 O O . PHE A 1 71 ? -6.636 -2.415 -0.833 1.00 80.19 71 PHE A O 1
ATOM 589 N N . ALA A 1 72 ? -6.638 -1.142 -2.679 1.00 78.94 72 ALA A N 1
ATOM 590 C CA . ALA A 1 72 ? -7.542 -0.130 -2.147 1.00 78.94 72 ALA A CA 1
ATOM 591 C C . ALA A 1 72 ? -8.936 -0.728 -1.936 1.00 78.94 72 ALA A C 1
ATOM 593 O O . ALA A 1 72 ? -9.495 -0.602 -0.850 1.00 78.94 72 ALA A O 1
ATOM 594 N N . ALA A 1 73 ? -9.456 -1.469 -2.919 1.00 79.81 73 ALA A N 1
ATOM 595 C CA . ALA A 1 73 ? -10.725 -2.180 -2.815 1.00 79.81 73 ALA A CA 1
ATOM 596 C C . ALA A 1 73 ? -10.686 -3.256 -1.719 1.00 79.81 73 ALA A C 1
ATOM 598 O O . ALA A 1 73 ? -11.621 -3.361 -0.935 1.00 79.81 73 ALA A O 1
ATOM 599 N N . GLN A 1 74 ? -9.603 -4.027 -1.603 1.00 72.69 74 GLN A N 1
ATOM 600 C CA . GLN A 1 74 ? -9.400 -4.988 -0.514 1.00 72.69 74 GLN A CA 1
ATOM 601 C C . GLN A 1 74 ? -9.305 -4.297 0.845 1.00 72.69 74 GLN A C 1
ATOM 603 O O . GLN A 1 74 ? -9.881 -4.792 1.807 1.00 72.69 74 GLN A O 1
ATOM 608 N N . GLY A 1 75 ? -8.612 -3.161 0.930 1.00 70.75 75 GLY A N 1
ATOM 609 C CA . GLY A 1 75 ? -8.515 -2.327 2.121 1.00 70.75 75 GLY A CA 1
ATOM 610 C C . GLY A 1 75 ? -9.890 -1.841 2.553 1.00 70.75 75 GLY A C 1
ATOM 611 O O . GLY A 1 75 ? -10.255 -2.054 3.702 1.00 70.75 75 GLY A O 1
ATOM 612 N N . LEU A 1 76 ? -10.691 -1.314 1.619 1.00 69.00 76 LEU A N 1
ATOM 613 C CA . LEU A 1 76 ? -12.071 -0.870 1.840 1.00 69.00 76 LEU A CA 1
ATOM 614 C C . LEU A 1 76 ? -13.015 -2.028 2.199 1.00 69.00 76 LEU A C 1
ATOM 616 O O . LEU A 1 76 ? -13.828 -1.900 3.105 1.00 69.00 76 LEU A O 1
ATOM 620 N N . ARG A 1 77 ? -12.882 -3.189 1.545 1.00 65.31 77 ARG A N 1
ATOM 621 C CA . ARG A 1 77 ? -13.682 -4.395 1.836 1.00 65.31 77 ARG A CA 1
ATOM 622 C C . ARG A 1 77 ? -13.314 -5.021 3.181 1.00 65.31 77 ARG A C 1
ATOM 624 O O . ARG A 1 77 ? -14.191 -5.504 3.895 1.00 65.31 77 ARG A O 1
ATOM 631 N N . LYS A 1 78 ? -12.028 -5.014 3.546 1.00 61.84 78 LYS A N 1
ATOM 632 C CA . LYS A 1 78 ? -11.535 -5.415 4.876 1.00 61.84 78 LYS A CA 1
ATOM 633 C C . LYS A 1 78 ? -11.812 -4.355 5.933 1.00 61.84 78 LYS A C 1
ATOM 635 O O . LYS A 1 78 ? -11.859 -4.697 7.116 1.00 61.84 78 LYS A O 1
ATOM 640 N N . PHE A 1 79 ? -12.075 -3.113 5.528 1.00 56.53 79 PHE A N 1
ATOM 641 C CA . PHE A 1 79 ? -12.705 -2.081 6.341 1.00 56.53 79 PHE A CA 1
ATOM 642 C C . PHE A 1 79 ? -14.180 -2.439 6.563 1.00 56.53 79 PHE A C 1
ATOM 644 O O . PHE A 1 79 ? -15.103 -1.720 6.194 1.00 56.53 79 PHE A O 1
ATOM 651 N N . ARG A 1 80 ? -14.420 -3.588 7.204 1.00 51.22 80 ARG A N 1
ATOM 652 C CA . ARG A 1 80 ? -15.704 -3.862 7.836 1.00 51.22 80 ARG A CA 1
ATOM 653 C C . ARG A 1 80 ? -15.855 -2.791 8.899 1.00 51.22 80 ARG A C 1
ATOM 655 O O . ARG A 1 80 ? -15.116 -2.812 9.886 1.00 51.22 80 ARG A O 1
ATOM 662 N N . TRP A 1 81 ? -16.749 -1.837 8.646 1.00 41.03 81 TRP A N 1
ATOM 663 C CA . TRP A 1 81 ? -17.185 -0.854 9.625 1.00 41.03 81 TRP A CA 1
ATOM 664 C C . TRP A 1 81 ? -17.467 -1.635 10.913 1.00 41.03 81 TRP A C 1
ATOM 666 O O . TRP A 1 81 ? -18.338 -2.510 10.900 1.00 41.03 81 TRP A O 1
ATOM 676 N N . PRO A 1 82 ? -16.649 -1.475 11.969 1.00 44.44 82 PRO A N 1
ATOM 677 C CA . PRO A 1 82 ? -16.894 -2.183 13.203 1.00 44.44 82 PRO A CA 1
ATOM 678 C C . PRO A 1 82 ? -18.172 -1.560 13.748 1.00 44.44 82 PRO A C 1
ATOM 680 O O . PRO A 1 82 ? -18.137 -0.443 14.263 1.00 44.44 82 PRO A O 1
ATOM 683 N N . GLY A 1 83 ? -19.298 -2.253 13.552 1.00 44.28 83 GLY A N 1
ATOM 684 C CA . GLY A 1 83 ? -20.550 -1.928 14.219 1.00 44.28 83 GLY A CA 1
ATOM 685 C C . GLY A 1 83 ? -20.234 -1.670 15.686 1.00 44.28 83 GLY A C 1
ATOM 686 O O . GLY A 1 83 ? -19.394 -2.371 16.270 1.00 44.28 83 GLY A O 1
ATOM 687 N N . GLN A 1 84 ? -20.809 -0.597 16.228 1.00 50.78 84 GLN A N 1
ATOM 688 C CA . GLN A 1 84 ? -20.434 -0.014 17.521 1.00 50.78 84 GLN A CA 1
ATOM 689 C C . GLN A 1 84 ? -20.417 -1.047 18.672 1.00 50.78 84 GLN A C 1
ATOM 691 O O . GLN A 1 84 ? -19.718 -0.860 19.667 1.00 50.78 84 GLN A O 1
ATOM 696 N N . ASP A 1 85 ? -21.074 -2.185 18.468 1.00 52.28 85 ASP A N 1
ATOM 697 C CA . ASP A 1 85 ? -21.243 -3.312 19.378 1.00 52.28 85 ASP A CA 1
ATOM 698 C C . ASP A 1 85 ? -19.940 -4.065 19.724 1.00 52.28 85 ASP A C 1
ATOM 700 O O . ASP A 1 85 ? -19.747 -4.491 20.863 1.00 52.28 85 ASP A O 1
ATOM 704 N N . HIS A 1 86 ? -18.974 -4.196 18.804 1.00 49.62 86 HIS A N 1
ATOM 705 C CA . HIS A 1 86 ? -17.779 -5.025 19.062 1.00 49.62 86 HIS A CA 1
ATOM 706 C C . HIS A 1 86 ? -16.680 -4.329 19.883 1.00 49.62 86 HIS A C 1
ATOM 708 O O . HIS A 1 86 ? -15.855 -4.998 20.514 1.00 49.62 86 HIS A O 1
ATOM 714 N N . ALA A 1 87 ? -16.644 -2.994 19.879 1.00 51.19 87 ALA A N 1
ATOM 715 C CA . ALA A 1 87 ? -15.656 -2.222 20.634 1.00 51.19 87 ALA A CA 1
ATOM 716 C C . ALA A 1 87 ? -16.034 -2.101 22.118 1.00 51.19 87 ALA A C 1
ATOM 718 O O . ALA A 1 87 ? -15.149 -2.124 22.974 1.00 51.19 87 ALA A O 1
ATOM 719 N N . ALA A 1 88 ? -17.334 -2.022 22.416 1.00 52.41 88 ALA A N 1
ATOM 720 C CA . ALA A 1 88 ? -17.851 -2.018 23.781 1.00 52.41 88 ALA A CA 1
ATOM 721 C C . ALA A 1 88 ? -17.593 -3.366 24.477 1.00 52.41 88 ALA A C 1
ATOM 723 O O . ALA A 1 88 ? -17.032 -3.390 25.570 1.00 52.41 88 ALA A O 1
ATOM 724 N N . LEU A 1 89 ? -17.867 -4.484 23.794 1.00 53.22 89 LEU A N 1
ATOM 725 C CA . LEU A 1 89 ? -17.692 -5.838 24.338 1.00 53.22 89 LEU A CA 1
ATOM 726 C C . LEU A 1 89 ? -16.231 -6.209 24.651 1.00 53.22 89 LEU A C 1
ATOM 728 O O . LEU A 1 89 ? -15.970 -6.845 25.670 1.00 53.22 89 LEU A O 1
ATOM 732 N N . ARG A 1 90 ? -15.252 -5.810 23.820 1.00 53.28 90 ARG A N 1
ATOM 733 C CA . ARG A 1 90 ? -13.827 -6.098 24.107 1.00 53.28 90 ARG A CA 1
ATOM 734 C C . ARG A 1 90 ? -13.247 -5.221 25.214 1.00 53.28 90 ARG A C 1
ATOM 736 O O . ARG A 1 90 ? -12.379 -5.696 25.937 1.00 53.28 90 ARG A O 1
ATOM 743 N N . LEU A 1 91 ? -13.701 -3.973 25.339 1.00 50.38 91 LEU A N 1
ATOM 744 C CA . LEU A 1 91 ? -13.249 -3.070 26.399 1.00 50.38 91 LEU A CA 1
ATOM 745 C C . LEU A 1 91 ? -13.824 -3.484 27.764 1.00 50.38 91 LEU A C 1
ATOM 747 O O . LEU A 1 91 ? -13.106 -3.437 28.762 1.00 50.38 91 LEU A O 1
ATOM 751 N N . ASP A 1 92 ? -15.072 -3.961 27.793 1.00 52.22 92 ASP A N 1
ATOM 752 C CA . ASP A 1 92 ? -15.726 -4.464 29.009 1.00 52.22 92 ASP A CA 1
ATOM 753 C C . ASP A 1 92 ? -15.117 -5.798 29.482 1.00 52.22 92 ASP A C 1
ATOM 755 O O . ASP A 1 92 ? -14.944 -6.018 30.678 1.00 52.22 92 ASP A O 1
ATOM 759 N N . ALA A 1 93 ? -14.672 -6.652 28.551 1.00 54.00 93 ALA A N 1
ATOM 760 C CA . ALA A 1 93 ? -13.993 -7.912 28.867 1.00 54.00 93 ALA A CA 1
ATOM 761 C C . ALA A 1 93 ? -12.597 -7.735 29.499 1.00 54.00 93 ALA A C 1
ATOM 763 O O . ALA A 1 93 ? -12.115 -8.635 30.183 1.00 54.00 93 ALA A O 1
ATOM 764 N N . THR A 1 94 ? -11.939 -6.591 29.283 1.00 50.16 94 THR A N 1
ATOM 765 C CA . THR A 1 94 ? -10.618 -6.287 29.867 1.00 50.16 94 THR A CA 1
ATOM 766 C C . THR A 1 94 ? -10.681 -5.586 31.225 1.00 50.16 94 THR A C 1
ATOM 768 O O . THR A 1 94 ? -9.641 -5.383 31.848 1.00 50.16 94 THR A O 1
ATOM 771 N N . LEU A 1 95 ? -11.875 -5.214 31.700 1.00 46.94 95 LEU A N 1
ATOM 772 C CA . LEU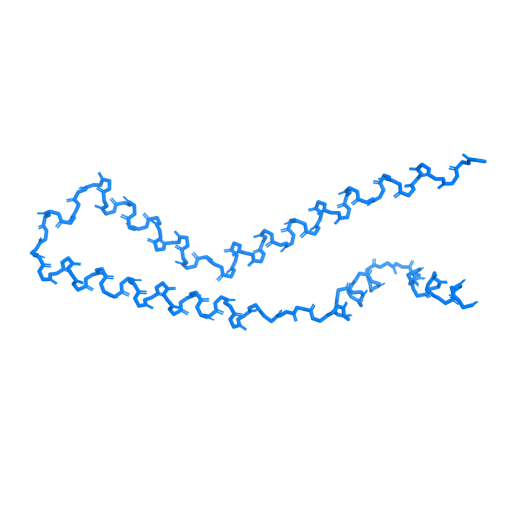 A 1 95 ? -12.066 -4.557 32.992 1.00 46.94 95 LEU A CA 1
ATOM 773 C C . LEU A 1 95 ? -12.594 -5.573 34.022 1.00 46.94 95 LEU A C 1
ATOM 775 O O . LEU A 1 95 ? -13.716 -6.064 33.866 1.00 46.94 95 LEU A O 1
ATOM 779 N N . PRO A 1 96 ? -11.845 -5.889 35.097 1.00 43.00 96 PRO A N 1
ATOM 780 C CA . PRO A 1 96 ? -12.379 -6.710 36.176 1.00 43.00 96 PRO A CA 1
ATOM 781 C C . PRO A 1 96 ? -13.528 -5.937 36.840 1.00 43.00 96 PRO A C 1
ATOM 783 O O . PRO A 1 96 ? -13.310 -4.901 37.463 1.00 43.00 96 PRO A O 1
ATOM 786 N N . GLY A 1 97 ? -14.765 -6.408 36.649 1.00 53.22 97 GLY A N 1
ATOM 787 C CA . GLY A 1 97 ? -15.970 -5.823 37.252 1.00 53.22 97 GLY A CA 1
ATOM 788 C C . GLY A 1 97 ? -16.978 -5.152 36.307 1.00 53.22 97 GLY A C 1
ATOM 789 O O . GLY A 1 97 ? -17.950 -4.605 36.811 1.00 53.22 97 GLY A O 1
ATOM 790 N N . ARG A 1 98 ? -16.801 -5.195 34.973 1.00 45.06 98 ARG A N 1
ATOM 791 C CA . ARG A 1 98 ? -17.814 -4.761 33.970 1.00 45.06 98 ARG A CA 1
ATOM 792 C C . ARG A 1 98 ? -18.507 -3.397 34.253 1.00 45.06 98 ARG A C 1
ATOM 794 O O . ARG A 1 98 ? -19.736 -3.301 34.197 1.00 45.06 98 ARG A O 1
ATOM 801 N N . PRO A 1 99 ? -17.767 -2.319 34.597 1.00 51.16 99 PRO A N 1
ATOM 802 C CA . PRO A 1 99 ? -18.353 -1.076 35.115 1.00 51.16 99 PRO A CA 1
ATOM 803 C C . PRO A 1 99 ? -19.048 -0.200 34.056 1.00 51.16 99 PRO A C 1
ATOM 805 O O . PRO A 1 99 ? -19.681 0.790 34.417 1.00 51.16 99 PRO A O 1
ATOM 808 N N . LEU A 1 100 ? -18.936 -0.519 32.759 1.00 48.28 100 LEU A N 1
ATOM 809 C CA . LEU A 1 100 ? -19.585 0.254 31.690 1.00 48.28 100 LEU A CA 1
ATOM 810 C C . LEU A 1 100 ? -21.081 -0.065 31.592 1.00 48.28 100 LEU A C 1
ATOM 812 O O . LEU A 1 100 ? -21.890 0.847 31.434 1.00 48.28 100 LEU A O 1
ATOM 816 N N . THR A 1 101 ? -21.444 -1.336 31.780 1.00 50.22 101 THR A N 1
ATOM 817 C CA . THR A 1 101 ? -22.840 -1.799 31.783 1.00 50.22 101 THR A CA 1
ATOM 818 C C . THR A 1 101 ? -23.631 -1.171 32.938 1.00 50.22 101 THR A C 1
ATOM 820 O O . THR A 1 101 ? -24.747 -0.703 32.742 1.00 50.22 101 THR A O 1
ATOM 823 N N . ALA A 1 102 ? -23.014 -1.041 34.118 1.00 50.41 102 ALA A N 1
ATOM 824 C CA . ALA A 1 102 ? -23.644 -0.432 35.293 1.00 50.41 102 ALA A CA 1
ATOM 825 C C . ALA A 1 102 ? -23.900 1.083 35.155 1.00 50.41 102 ALA A C 1
ATOM 827 O O . ALA A 1 102 ? -24.778 1.618 35.825 1.00 50.41 102 ALA A O 1
ATOM 828 N N . MET A 1 103 ? -23.144 1.790 34.306 1.00 51.81 103 MET A N 1
ATOM 829 C CA . MET A 1 103 ? -23.338 3.229 34.081 1.00 51.81 103 MET A CA 1
ATOM 830 C C . MET A 1 103 ? -24.394 3.541 33.015 1.00 51.81 103 MET A C 1
ATOM 832 O O . MET A 1 103 ? -24.991 4.610 33.075 1.00 51.81 103 MET A O 1
ATOM 836 N N . TRP A 1 104 ? -24.631 2.644 32.051 1.00 52.34 104 TRP A N 1
ATOM 837 C CA . TRP A 1 104 ? -25.692 2.818 31.047 1.00 52.34 104 TRP A CA 1
ATOM 838 C C . TRP A 1 104 ? -27.086 2.527 31.610 1.00 52.34 104 TRP A C 1
ATOM 840 O O . TRP A 1 104 ? -28.046 3.171 31.202 1.00 52.34 104 TRP A O 1
ATOM 850 N N . ASP A 1 105 ? -27.176 1.630 32.591 1.00 53.34 105 ASP A N 1
ATOM 851 C CA . ASP A 1 105 ? -28.436 1.251 33.242 1.00 53.34 105 ASP A CA 1
ATOM 852 C C . ASP A 1 105 ? -28.971 2.332 34.205 1.00 53.34 105 ASP A C 1
ATOM 854 O O . ASP A 1 105 ? -30.164 2.416 34.465 1.00 53.34 105 ASP A O 1
ATOM 858 N N . GLN A 1 106 ? -28.106 3.231 34.693 1.00 52.72 106 GLN A N 1
ATOM 859 C CA . GLN A 1 106 ? -28.503 4.350 35.566 1.00 52.72 106 GLN A CA 1
ATOM 860 C C . GLN A 1 106 ? -29.028 5.579 34.811 1.00 52.72 106 GLN A C 1
ATOM 862 O O . GLN A 1 106 ? -29.221 6.633 35.419 1.00 52.72 106 GLN A O 1
ATOM 867 N N . GLN A 1 107 ? -29.208 5.475 33.494 1.00 52.03 107 GLN A N 1
ATOM 868 C CA . GLN A 1 107 ? -29.671 6.580 32.656 1.00 52.03 107 GLN A CA 1
ATOM 869 C C . GLN A 1 107 ? -31.086 6.369 32.098 1.00 52.03 107 GLN A C 1
ATOM 871 O O . GLN A 1 107 ? -31.433 6.971 31.080 1.00 52.03 107 GLN A O 1
ATOM 876 N N . VAL A 1 108 ? -31.889 5.556 32.795 1.00 46.81 108 VAL A N 1
ATOM 877 C CA . VAL A 1 108 ? -33.349 5.461 32.636 1.00 46.81 108 VAL A CA 1
ATOM 878 C C . VAL A 1 108 ? -34.039 6.180 33.789 1.00 46.81 108 VAL A C 1
ATOM 880 O O . VAL A 1 108 ? -33.622 5.961 34.949 1.00 46.81 108 VAL A O 1
#

Secondary structure (DSSP, 8-state):
--HHHHHHHHHHHHHHHHHHHHHHHHHHHSHHHHHHHHHHHHHHHTTGGGGS-HHHHHHHHHHHHHHHHHHHHHHHHH-----THHHHHHHHHTSTT-HHHHHHGGG-

pLDDT: mean 70.97, std 18.18, range [41.03, 96.19]